Protein AF-A0A7V2S927-F1 (afdb_monomer_lite)

Foldseek 3Di:
DVVVVVVVVVVVVVVVVVVVVVVVVPPPQVQDDKDWDWDDDPFKIWIWIQHSNDIGGDDMDTDDPPPPDD

Radius of gyration: 24.21 Å; chains: 1; bounding box: 55×43×54 Å

pLDDT: mean 76.74, std 15.32, range [43.09, 93.75]

Secondary structure (DSSP, 8-state):
-HHHHHHHHHHHHHHHHHHHHHHHH-----TT--EEEEEE-SSEEEEEEEETTEEEEEEEEE--------

Sequence (70 aa):
MKSLIRLVFNLVIALLLLSCLNSFAAEEVDPGKETVYVMVEPYLITNFVKKNGRLGFLNTLPRIITTKAN

Structure (mmCIF, N/CA/C/O backbone):
data_AF-A0A7V2S927-F1
#
_entry.id   AF-A0A7V2S927-F1
#
loop_
_atom_site.group_PDB
_atom_site.id
_atom_site.type_symbol
_atom_site.label_atom_id
_atom_site.label_alt_id
_atom_site.label_comp_id
_atom_site.label_asym_id
_atom_site.label_entity_id
_atom_site.label_seq_id
_atom_site.pdbx_PDB_ins_code
_atom_site.Cartn_x
_atom_site.Cartn_y
_atom_site.Cartn_z
_atom_site.occupancy
_atom_site.B_iso_or_equiv
_atom_site.auth_seq_id
_atom_site.auth_comp_id
_atom_site.auth_asym_id
_atom_site.auth_atom_id
_atom_site.pdbx_PDB_model_num
ATOM 1 N N . MET A 1 1 ? 40.472 28.628 -18.838 1.00 60.88 1 MET A N 1
ATOM 2 C CA . MET A 1 1 ? 39.821 28.273 -17.550 1.00 60.88 1 MET A CA 1
ATOM 3 C C . MET A 1 1 ? 38.289 28.226 -17.615 1.00 60.88 1 MET A C 1
ATOM 5 O O . MET A 1 1 ? 37.724 27.273 -17.105 1.00 60.88 1 MET A O 1
ATOM 9 N N . LYS A 1 2 ? 37.598 29.165 -18.289 1.00 67.88 2 LYS A N 1
ATOM 10 C CA . LYS A 1 2 ? 36.117 29.160 -18.405 1.00 67.88 2 LYS A CA 1
ATOM 11 C C . LYS A 1 2 ? 35.521 27.931 -19.129 1.00 67.88 2 LYS A C 1
ATOM 13 O O . LYS A 1 2 ? 34.421 27.513 -18.794 1.00 67.88 2 LYS A O 1
ATOM 18 N N . SER A 1 3 ? 36.245 27.347 -20.092 1.00 74.00 3 SER A N 1
ATOM 19 C CA . SER A 1 3 ? 35.789 26.167 -20.855 1.00 74.00 3 SER A CA 1
ATOM 20 C C . SER A 1 3 ? 35.849 24.863 -20.041 1.00 74.00 3 SER A C 1
ATOM 22 O O . SER A 1 3 ? 34.907 24.077 -20.048 1.00 74.00 3 SER A O 1
ATOM 24 N N . LEU A 1 4 ? 36.912 24.681 -19.247 1.00 84.06 4 LEU A N 1
ATOM 25 C CA . LEU A 1 4 ? 37.109 23.480 -18.430 1.00 84.06 4 LEU A CA 1
ATOM 26 C C . LEU A 1 4 ? 36.045 23.345 -17.330 1.00 84.06 4 LEU A C 1
ATOM 28 O O . LEU A 1 4 ? 35.523 22.260 -17.108 1.00 84.06 4 LEU A O 1
ATOM 32 N N . ILE A 1 5 ? 35.665 24.457 -16.696 1.00 85.69 5 ILE A N 1
ATOM 33 C CA . ILE A 1 5 ? 34.633 24.465 -15.647 1.00 85.69 5 ILE A CA 1
ATOM 34 C C . ILE A 1 5 ? 33.272 24.031 -16.210 1.00 85.69 5 ILE A C 1
ATOM 36 O O . ILE A 1 5 ? 32.572 23.244 -15.582 1.00 85.69 5 ILE A O 1
ATOM 40 N N . ARG A 1 6 ? 32.916 24.486 -17.421 1.00 82.69 6 ARG A N 1
ATOM 41 C CA . ARG A 1 6 ? 31.671 24.070 -18.091 1.00 82.69 6 ARG A CA 1
ATOM 42 C C . ARG A 1 6 ? 31.675 22.580 -18.426 1.00 82.69 6 ARG A C 1
ATOM 44 O O . ARG A 1 6 ? 30.652 21.924 -18.270 1.00 82.69 6 ARG A O 1
ATOM 51 N N . LEU A 1 7 ? 32.822 22.047 -18.844 1.00 89.25 7 LEU A N 1
ATOM 52 C CA . LEU A 1 7 ? 32.972 20.625 -19.145 1.00 89.25 7 LEU A CA 1
ATOM 53 C C . LEU A 1 7 ? 32.794 19.758 -17.891 1.00 89.25 7 LEU A C 1
ATOM 55 O O . LEU A 1 7 ? 32.019 18.806 -17.914 1.00 89.25 7 LEU A O 1
ATOM 59 N N . VAL A 1 8 ? 33.457 20.121 -16.790 1.00 88.50 8 VAL A N 1
ATOM 60 C CA . VAL A 1 8 ? 33.345 19.399 -15.511 1.00 88.50 8 VAL A CA 1
ATOM 61 C C . VAL A 1 8 ? 31.917 19.468 -14.970 1.00 88.50 8 VAL A C 1
ATOM 63 O O . VAL A 1 8 ? 31.377 18.455 -14.539 1.00 88.50 8 VAL A O 1
ATOM 66 N N . PHE A 1 9 ? 31.266 20.630 -15.057 1.00 90.06 9 PHE A N 1
ATOM 67 C CA . PHE A 1 9 ? 29.881 20.796 -14.617 1.00 90.06 9 PHE A CA 1
ATOM 68 C C . PHE A 1 9 ? 28.905 19.900 -15.399 1.00 90.06 9 PHE A C 1
ATOM 70 O O . PHE A 1 9 ? 28.092 19.201 -14.798 1.00 90.06 9 PHE A O 1
ATOM 77 N N . ASN A 1 10 ? 29.035 19.845 -16.728 1.00 87.25 10 ASN A N 1
ATOM 78 C CA . ASN A 1 10 ? 28.208 18.972 -17.566 1.00 87.25 10 ASN A CA 1
ATOM 79 C C . ASN A 1 10 ? 28.461 17.482 -17.292 1.00 87.25 10 ASN A C 1
ATOM 81 O O . ASN A 1 10 ? 27.521 16.688 -17.308 1.00 87.25 10 ASN A O 1
ATOM 85 N N . LEU A 1 11 ? 29.709 17.103 -17.001 1.00 91.50 11 LEU A N 1
ATOM 86 C CA . LEU A 1 11 ? 30.064 15.726 -16.658 1.00 91.50 11 LEU A CA 1
ATOM 87 C C . LEU A 1 11 ? 29.436 15.292 -15.325 1.00 91.50 11 LEU A C 1
ATOM 89 O O . LEU A 1 11 ? 28.889 14.195 -15.236 1.00 91.50 11 LEU A O 1
ATOM 93 N N . VAL A 1 12 ? 29.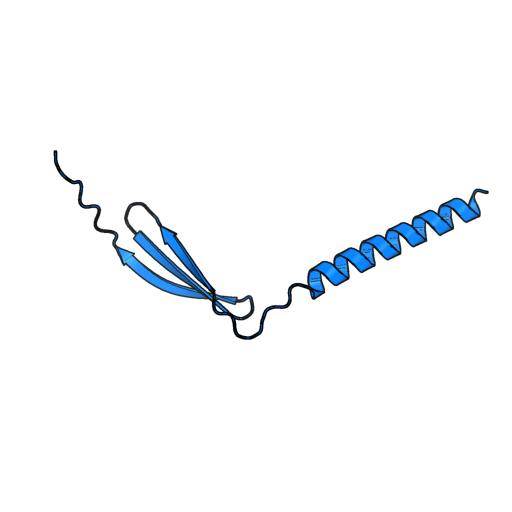460 16.163 -14.312 1.00 90.56 12 VAL A N 1
ATOM 94 C CA . VAL A 1 12 ? 28.825 15.901 -13.009 1.00 90.56 12 VAL A CA 1
ATOM 95 C C . VAL A 1 12 ? 27.315 15.724 -13.162 1.00 90.56 12 VAL A C 1
ATOM 97 O O . VAL A 1 12 ? 26.756 14.791 -12.592 1.00 90.56 12 VAL A O 1
ATOM 100 N N . ILE A 1 13 ? 26.656 16.557 -13.974 1.00 89.50 13 ILE A N 1
ATOM 101 C CA . ILE A 1 13 ? 25.216 16.425 -14.247 1.00 89.50 13 ILE A CA 1
ATOM 102 C C . ILE A 1 13 ? 24.904 15.092 -14.935 1.00 89.50 13 ILE A C 1
ATOM 104 O O . ILE A 1 13 ? 23.971 14.403 -14.529 1.00 89.50 13 ILE A O 1
ATOM 108 N N . ALA A 1 14 ? 25.690 14.699 -15.940 1.00 86.38 14 ALA A N 1
ATOM 109 C CA . ALA A 1 14 ? 25.490 13.433 -16.644 1.00 86.38 14 ALA A CA 1
ATOM 110 C C . ALA A 1 14 ? 25.643 12.220 -15.711 1.00 86.38 14 ALA A C 1
ATOM 112 O O . ALA A 1 14 ? 24.825 11.302 -15.752 1.00 86.38 14 ALA A O 1
ATOM 113 N N . 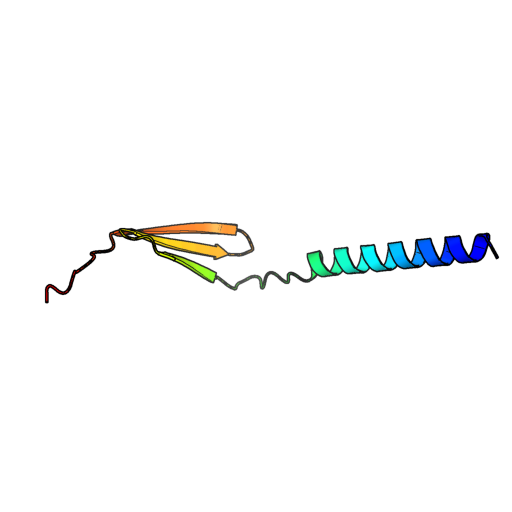LEU A 1 15 ? 26.647 12.240 -14.829 1.00 85.69 15 LEU A N 1
ATOM 114 C CA . LEU A 1 15 ? 26.859 11.197 -13.820 1.00 85.69 15 LEU A CA 1
ATOM 115 C C . LEU A 1 15 ? 25.715 11.141 -12.798 1.00 85.69 15 LEU A C 1
ATOM 117 O O . LEU A 1 15 ? 25.268 10.051 -12.436 1.00 85.69 15 LEU A O 1
ATOM 121 N N . LEU A 1 16 ? 25.202 12.296 -12.366 1.00 82.06 16 LEU A N 1
ATOM 122 C CA . LEU A 1 16 ? 24.065 12.371 -11.446 1.00 82.06 16 LEU A CA 1
ATOM 123 C C . LEU A 1 16 ? 22.794 11.782 -12.080 1.00 82.06 16 LEU A C 1
ATOM 125 O O . LEU A 1 16 ? 22.121 10.960 -11.464 1.00 82.06 16 LEU A O 1
ATOM 129 N N . LEU A 1 17 ? 22.508 12.139 -13.336 1.00 79.94 17 LEU A N 1
ATOM 130 C CA . LEU A 1 17 ? 21.370 11.605 -14.092 1.00 79.94 17 LEU A CA 1
ATOM 131 C C . LEU A 1 17 ? 21.481 10.091 -14.304 1.00 79.94 17 LEU A C 1
ATOM 133 O O . LEU A 1 17 ? 20.493 9.379 -14.138 1.00 79.94 17 LEU A O 1
ATOM 137 N N . LEU A 1 18 ? 22.681 9.587 -14.609 1.00 75.19 18 LEU A N 1
ATOM 138 C CA . LEU A 1 18 ? 22.930 8.152 -14.757 1.00 75.19 18 LEU A CA 1
ATOM 139 C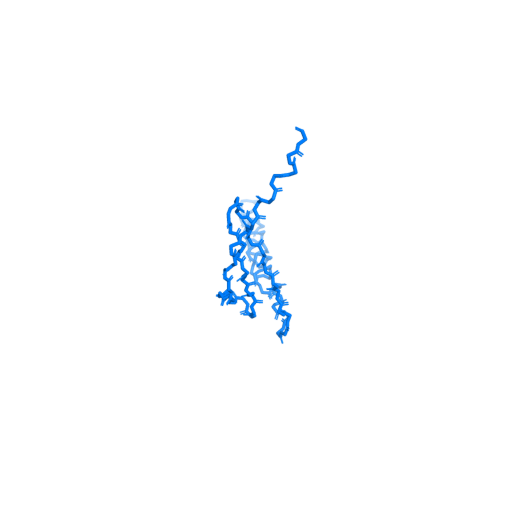 C . LEU A 1 18 ? 22.690 7.396 -13.440 1.00 75.19 18 LEU A C 1
ATOM 141 O O . LEU A 1 18 ? 22.112 6.313 -13.438 1.00 75.19 18 LEU A O 1
ATOM 145 N N . SER A 1 19 ? 23.079 7.996 -12.313 1.00 64.31 19 SER A N 1
ATOM 146 C CA . SER A 1 19 ? 22.857 7.438 -10.974 1.00 64.31 19 SER A CA 1
ATOM 147 C C . SER A 1 19 ? 21.366 7.382 -10.628 1.00 64.31 19 SER A C 1
ATOM 149 O O . SER A 1 19 ? 20.893 6.381 -10.099 1.00 64.31 19 SER A O 1
ATOM 151 N N . CYS A 1 20 ? 20.606 8.423 -10.986 1.00 65.06 20 CYS A N 1
ATOM 152 C CA . CYS A 1 20 ? 19.153 8.431 -10.833 1.00 65.06 20 CYS A CA 1
ATOM 153 C C . CYS A 1 20 ? 18.490 7.328 -11.668 1.00 65.06 20 CYS A C 1
ATOM 155 O O . CYS A 1 20 ? 17.670 6.589 -11.134 1.00 65.06 20 CYS A O 1
ATOM 157 N N . LEU A 1 21 ? 18.865 7.174 -12.943 1.00 61.22 21 LEU A N 1
ATOM 158 C CA . LEU A 1 21 ? 18.313 6.131 -13.818 1.00 61.22 21 LEU A CA 1
ATOM 159 C C . LEU A 1 21 ? 18.606 4.719 -13.295 1.00 61.22 21 LEU A C 1
ATOM 161 O O . LEU A 1 21 ? 17.720 3.868 -13.318 1.00 61.22 21 LEU A O 1
ATOM 165 N N . ASN A 1 22 ? 19.807 4.490 -12.760 1.00 56.84 22 ASN A N 1
ATOM 166 C CA . ASN A 1 22 ? 20.159 3.209 -12.152 1.00 56.84 22 ASN A CA 1
ATOM 167 C C . ASN A 1 22 ? 19.366 2.934 -10.863 1.00 56.84 22 ASN A C 1
ATOM 169 O O . ASN A 1 22 ? 18.976 1.794 -10.659 1.00 56.84 22 ASN A O 1
ATOM 173 N N . SER A 1 23 ? 19.045 3.937 -10.034 1.00 49.38 23 SER A N 1
ATOM 174 C CA . SER A 1 23 ? 18.164 3.741 -8.865 1.00 49.38 23 SER A CA 1
ATOM 175 C C . SER A 1 23 ? 16.722 3.387 -9.244 1.00 49.38 23 SER A C 1
ATOM 177 O O . SER A 1 23 ? 16.087 2.622 -8.527 1.00 49.38 23 SER A O 1
ATOM 179 N N . PHE A 1 24 ? 16.204 3.898 -10.368 1.00 53.22 24 PHE A N 1
ATOM 180 C CA . PHE A 1 24 ? 14.887 3.487 -10.880 1.00 53.22 24 PHE A CA 1
ATOM 181 C C . PHE A 1 24 ? 14.915 2.093 -11.525 1.00 53.22 24 PHE A C 1
ATOM 183 O O . PHE A 1 24 ? 13.912 1.389 -11.490 1.00 53.22 24 PHE A O 1
ATOM 190 N N . ALA A 1 25 ? 16.050 1.681 -12.100 1.00 50.91 25 ALA A N 1
ATOM 191 C CA . ALA A 1 25 ? 16.231 0.343 -12.669 1.00 50.91 25 ALA A CA 1
ATOM 192 C C . ALA A 1 25 ? 16.603 -0.729 -11.622 1.00 50.91 25 ALA A C 1
ATOM 194 O O . ALA A 1 25 ? 16.393 -1.911 -11.872 1.00 50.91 25 ALA A O 1
ATOM 195 N N . ALA A 1 26 ? 17.140 -0.325 -10.464 1.00 47.66 26 ALA A N 1
ATOM 196 C CA . ALA A 1 26 ? 17.560 -1.200 -9.365 1.00 47.66 26 ALA A CA 1
ATOM 197 C C . ALA A 1 26 ? 16.472 -1.441 -8.305 1.00 47.66 26 ALA A C 1
ATOM 199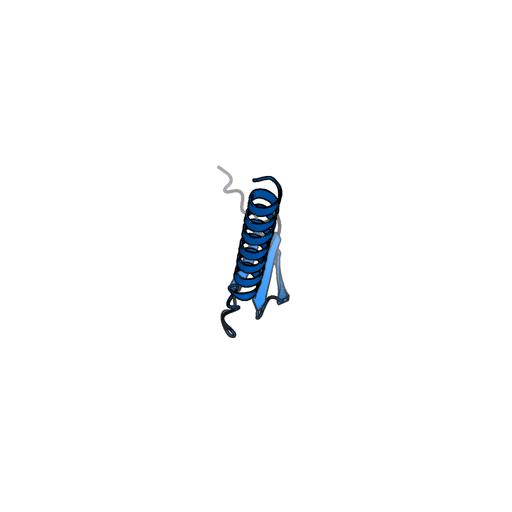 O O . ALA A 1 26 ? 16.724 -2.132 -7.316 1.00 47.66 26 ALA A O 1
ATOM 200 N N . GLU A 1 27 ? 15.245 -0.950 -8.514 1.00 48.62 27 GLU A N 1
ATOM 201 C CA . GLU A 1 27 ? 14.077 -1.643 -7.969 1.00 48.62 27 GLU A CA 1
ATOM 202 C C . GLU A 1 27 ? 13.936 -2.963 -8.747 1.00 48.62 27 GLU A C 1
ATOM 204 O O . GLU A 1 27 ? 13.098 -3.117 -9.636 1.00 48.62 27 GLU A O 1
ATOM 209 N N . GLU A 1 28 ? 14.813 -3.923 -8.435 1.00 50.16 28 GLU A N 1
ATOM 210 C CA . GLU A 1 28 ? 14.600 -5.330 -8.740 1.00 50.16 28 GLU A CA 1
ATOM 211 C C . GLU A 1 28 ? 13.306 -5.728 -8.031 1.00 50.16 28 GLU A C 1
ATOM 213 O O . GLU A 1 28 ? 13.262 -6.101 -6.857 1.00 50.16 28 GLU A O 1
ATOM 218 N N . VAL A 1 29 ? 12.204 -5.564 -8.758 1.00 55.56 29 VAL A N 1
ATOM 219 C CA . VAL A 1 29 ? 10.942 -6.232 -8.502 1.00 55.56 29 VAL A CA 1
ATOM 220 C C . VAL A 1 29 ? 11.258 -7.709 -8.626 1.00 55.56 29 VAL A C 1
ATOM 222 O O . VAL A 1 29 ? 11.189 -8.268 -9.716 1.00 55.56 29 VAL A O 1
ATOM 225 N N . ASP A 1 30 ? 11.662 -8.306 -7.509 1.00 53.69 30 ASP A N 1
ATOM 226 C CA . ASP A 1 30 ? 11.831 -9.740 -7.350 1.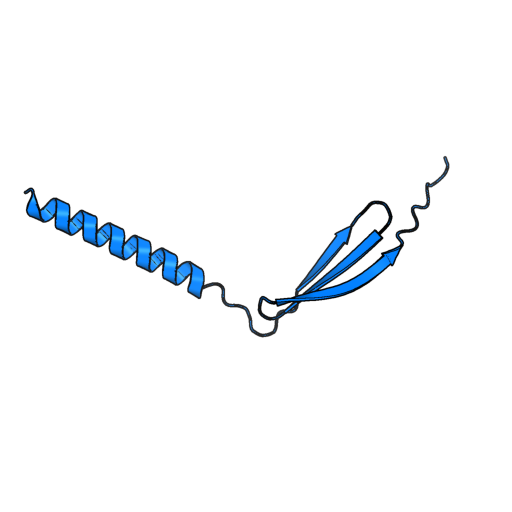00 53.69 30 ASP A CA 1
ATOM 227 C C . ASP A 1 30 ? 10.551 -10.401 -7.901 1.00 53.69 30 ASP A C 1
ATOM 229 O O . ASP A 1 30 ? 9.470 -10.221 -7.312 1.00 53.69 30 ASP A O 1
ATOM 233 N N . PRO A 1 31 ? 10.602 -11.028 -9.096 1.00 56.34 31 PRO A N 1
ATOM 234 C CA . PRO A 1 31 ? 9.422 -11.372 -9.881 1.00 56.34 31 PRO A CA 1
ATOM 235 C C . PRO A 1 31 ? 8.781 -12.622 -9.281 1.00 56.34 31 PRO A C 1
ATOM 237 O O . PRO A 1 31 ? 8.878 -13.727 -9.803 1.00 56.34 31 PRO A O 1
ATOM 240 N N . GLY A 1 32 ? 8.154 -12.457 -8.124 1.00 59.06 32 GLY A N 1
ATOM 241 C CA . GLY A 1 32 ? 7.644 -13.564 -7.324 1.00 59.06 32 GLY A CA 1
ATOM 242 C C . GLY A 1 32 ? 7.366 -13.215 -5.868 1.00 59.06 32 GLY A C 1
ATOM 243 O O . GLY A 1 32 ? 6.609 -13.940 -5.223 1.00 59.06 32 GLY A O 1
ATOM 244 N N . LYS A 1 33 ? 7.903 -12.106 -5.342 1.00 68.62 33 LYS A N 1
ATOM 245 C CA . LYS A 1 33 ? 7.679 -11.741 -3.941 1.00 68.62 33 LYS A CA 1
ATOM 246 C C . LYS A 1 33 ? 6.333 -11.047 -3.763 1.00 68.62 33 LYS A C 1
ATOM 248 O O . LYS A 1 33 ? 6.174 -9.844 -3.964 1.00 68.62 33 LYS A O 1
ATOM 253 N N . GLU A 1 34 ? 5.345 -11.839 -3.381 1.00 82.88 34 GLU A N 1
ATOM 254 C CA . GLU A 1 34 ? 4.044 -11.348 -2.954 1.00 82.88 34 GLU A CA 1
ATOM 255 C C . GLU A 1 34 ? 4.173 -10.707 -1.567 1.00 82.88 34 GLU A C 1
ATOM 257 O O . GLU A 1 34 ? 4.636 -11.338 -0.619 1.00 82.88 34 GLU A O 1
ATOM 262 N N . THR A 1 35 ? 3.806 -9.430 -1.448 1.00 85.75 35 THR A N 1
ATOM 263 C CA . THR A 1 35 ? 3.780 -8.723 -0.158 1.00 85.75 35 THR A CA 1
ATOM 264 C C . THR A 1 35 ? 2.341 -8.430 0.228 1.00 85.75 35 THR A C 1
ATOM 266 O O . THR A 1 35 ? 1.625 -7.775 -0.528 1.00 85.75 35 THR A O 1
ATOM 269 N N . VAL A 1 36 ? 1.921 -8.877 1.411 1.00 89.56 36 VAL A N 1
ATOM 270 C CA . VAL A 1 36 ? 0.598 -8.558 1.960 1.00 89.56 36 VAL A CA 1
ATOM 271 C C . VAL A 1 36 ? 0.705 -7.321 2.848 1.00 89.56 36 VAL A C 1
ATOM 273 O O . VAL A 1 36 ? 1.519 -7.275 3.767 1.00 89.56 36 VAL A O 1
ATOM 276 N N . TYR A 1 37 ? -0.126 -6.320 2.572 1.00 90.81 37 TYR A N 1
ATOM 277 C CA . TYR A 1 37 ? -0.269 -5.104 3.369 1.00 90.81 37 TYR A CA 1
ATOM 278 C C . TYR A 1 37 ? -1.585 -5.163 4.136 1.00 90.81 37 TYR A C 1
ATOM 280 O O . TYR A 1 37 ? -2.618 -5.520 3.573 1.00 90.81 37 TYR A O 1
ATOM 288 N N . VAL A 1 38 ? -1.559 -4.773 5.408 1.00 91.06 38 VAL A N 1
ATOM 289 C CA . VAL A 1 38 ? -2.743 -4.754 6.272 1.00 91.06 38 VAL A CA 1
ATOM 290 C C . VAL A 1 38 ? -2.993 -3.323 6.726 1.00 91.06 38 VAL A C 1
ATOM 292 O O . VAL A 1 38 ? -2.153 -2.726 7.397 1.00 91.06 38 VAL A O 1
ATOM 295 N N . MET A 1 39 ? -4.150 -2.773 6.366 1.00 91.62 39 MET A N 1
ATOM 296 C CA . MET A 1 39 ? -4.633 -1.492 6.870 1.00 91.62 39 MET A CA 1
ATOM 297 C C . MET A 1 39 ? -5.593 -1.748 8.029 1.00 91.62 39 MET A C 1
ATOM 299 O O . MET A 1 39 ? -6.608 -2.426 7.864 1.00 91.62 39 MET A O 1
ATOM 303 N N . VAL A 1 40 ? -5.258 -1.215 9.204 1.00 88.88 40 VAL A N 1
ATOM 304 C CA . VAL A 1 40 ? -6.050 -1.375 10.427 1.00 88.88 40 VAL A CA 1
ATOM 305 C C . VAL A 1 40 ? -6.758 -0.065 10.736 1.00 88.88 40 VAL A C 1
ATOM 307 O O . VAL A 1 40 ? -6.131 0.914 11.133 1.00 88.88 40 VAL A O 1
ATOM 310 N N . GLU A 1 41 ? -8.074 -0.069 10.590 1.00 86.81 41 GLU A N 1
ATOM 311 C CA . GLU A 1 41 ? -8.966 1.007 11.007 1.00 86.81 41 GLU A CA 1
ATOM 312 C C . GLU A 1 41 ? -9.663 0.618 12.325 1.00 86.81 41 GLU A C 1
ATOM 314 O O . GLU A 1 41 ? -9.594 -0.543 12.754 1.00 86.81 41 GLU A O 1
ATOM 319 N N . PRO A 1 42 ? -10.341 1.557 13.011 1.00 83.56 42 PRO A N 1
ATOM 320 C CA . PRO A 1 42 ? -11.037 1.246 14.258 1.00 83.56 42 PRO A CA 1
ATOM 321 C C . PRO A 1 42 ? -12.015 0.067 14.127 1.00 83.56 42 PRO A C 1
ATOM 323 O O . PRO A 1 42 ? -11.989 -0.839 14.956 1.00 83.56 42 PRO A O 1
ATOM 326 N N . TYR A 1 43 ? -12.807 0.026 13.052 1.00 85.19 43 TYR A N 1
ATOM 327 C CA . TYR A 1 43 ? -13.870 -0.970 12.855 1.00 85.19 43 TYR A CA 1
ATOM 328 C C . TYR A 1 43 ? -13.606 -1.959 11.721 1.00 85.19 43 TYR A C 1
ATOM 330 O O . TYR A 1 43 ? -14.420 -2.854 11.499 1.00 85.19 43 TYR A O 1
ATOM 338 N N . LEU A 1 44 ? -12.503 -1.812 10.989 1.00 88.56 44 LEU A N 1
ATOM 339 C CA . LEU A 1 44 ? -12.229 -2.582 9.780 1.00 88.56 44 LEU A CA 1
ATOM 340 C C . LEU A 1 44 ? -10.758 -2.982 9.720 1.00 88.56 44 LEU A C 1
ATOM 342 O O . LEU A 1 44 ? -9.868 -2.246 10.141 1.00 88.56 44 LEU A O 1
ATOM 346 N N . ILE A 1 45 ? -10.506 -4.160 9.166 1.00 90.88 45 ILE A N 1
ATOM 347 C CA . ILE A 1 45 ? -9.179 -4.600 8.750 1.00 90.88 45 ILE A CA 1
ATOM 348 C C . ILE A 1 45 ? -9.265 -4.870 7.258 1.00 90.88 45 ILE A C 1
ATOM 350 O O . ILE A 1 45 ? -10.058 -5.713 6.838 1.00 90.88 45 ILE A O 1
ATOM 354 N N . THR A 1 46 ? -8.461 -4.168 6.467 1.00 93.50 46 THR A N 1
ATOM 355 C CA . THR A 1 46 ? -8.407 -4.359 5.016 1.00 93.50 46 THR A CA 1
ATOM 356 C C . THR A 1 46 ? -7.055 -4.922 4.614 1.00 93.50 46 THR A C 1
ATOM 358 O O . THR A 1 46 ? -6.016 -4.342 4.928 1.00 93.50 46 THR A O 1
ATOM 361 N N . ASN A 1 47 ? -7.074 -6.045 3.901 1.00 93.25 47 ASN A N 1
ATOM 362 C CA . ASN A 1 47 ? -5.883 -6.705 3.390 1.00 93.25 47 ASN A CA 1
ATOM 363 C C . ASN A 1 47 ? -5.703 -6.386 1.902 1.00 93.25 47 ASN A C 1
ATOM 365 O O . ASN A 1 47 ? -6.620 -6.549 1.091 1.00 93.25 47 ASN A O 1
ATOM 369 N N . PHE A 1 48 ? -4.491 -5.987 1.538 1.00 93.75 48 PHE A N 1
ATOM 370 C CA . PHE A 1 48 ? -4.061 -5.736 0.169 1.00 93.75 48 PHE A CA 1
ATOM 371 C C . PHE A 1 48 ? -2.880 -6.637 -0.175 1.00 93.75 48 PHE A C 1
ATOM 373 O O . PHE A 1 48 ? -2.091 -7.007 0.691 1.00 93.75 48 PHE A O 1
ATOM 380 N N . VAL A 1 49 ? -2.717 -6.946 -1.453 1.00 91.81 49 VAL A N 1
ATOM 381 C CA . VAL A 1 49 ? -1.589 -7.719 -1.972 1.00 91.81 49 VAL A CA 1
ATOM 382 C C . VAL A 1 49 ? -0.830 -6.892 -2.998 1.00 91.81 49 VAL A C 1
ATOM 384 O O . VAL A 1 49 ? -1.425 -6.386 -3.942 1.00 91.81 49 VAL A O 1
ATOM 387 N N . LYS A 1 50 ? 0.486 -6.743 -2.854 1.00 88.31 50 LYS A N 1
ATOM 388 C CA . LYS A 1 50 ? 1.347 -6.195 -3.908 1.00 88.31 50 LYS A CA 1
ATOM 389 C C . LYS A 1 50 ? 2.088 -7.342 -4.573 1.00 88.31 50 LYS A C 1
ATOM 391 O O . LYS A 1 50 ? 2.865 -8.041 -3.923 1.00 88.31 50 LYS A O 1
ATOM 396 N N . LYS A 1 51 ? 1.867 -7.506 -5.875 1.00 85.56 51 LYS A N 1
ATOM 397 C CA . LYS A 1 51 ? 2.551 -8.491 -6.716 1.00 85.56 51 LYS A CA 1
ATOM 398 C C . LYS A 1 51 ? 3.047 -7.810 -7.981 1.00 85.56 51 LYS A C 1
ATOM 400 O O . LYS A 1 51 ? 2.269 -7.167 -8.681 1.00 85.56 51 LYS A O 1
ATOM 405 N N . ASN A 1 52 ? 4.341 -7.939 -8.270 1.00 85.19 52 ASN A N 1
ATOM 406 C CA . ASN A 1 52 ? 4.985 -7.344 -9.447 1.00 85.19 52 ASN A CA 1
ATOM 407 C C . ASN A 1 52 ? 4.682 -5.838 -9.599 1.00 85.19 52 ASN A C 1
ATOM 409 O O . ASN A 1 52 ? 4.270 -5.375 -10.661 1.00 85.19 52 ASN A O 1
ATOM 413 N N . GLY A 1 53 ? 4.772 -5.088 -8.495 1.00 80.81 53 GLY A N 1
ATOM 414 C CA . GLY A 1 53 ? 4.478 -3.650 -8.471 1.00 80.81 53 GLY A CA 1
ATOM 415 C C . GLY A 1 53 ? 2.990 -3.273 -8.531 1.00 80.81 53 GLY A C 1
ATOM 416 O O . GLY A 1 53 ? 2.663 -2.113 -8.300 1.00 80.81 53 GLY A O 1
ATOM 417 N N . ARG A 1 54 ? 2.074 -4.221 -8.771 1.00 83.19 54 ARG A N 1
ATOM 418 C CA . ARG A 1 54 ? 0.624 -3.977 -8.800 1.00 83.19 54 ARG A CA 1
ATOM 419 C C . ARG A 1 54 ? 0.002 -4.248 -7.440 1.00 83.19 54 ARG A C 1
ATOM 421 O O . ARG A 1 54 ? 0.228 -5.313 -6.870 1.00 83.19 54 ARG A O 1
ATOM 428 N N . LEU A 1 55 ? -0.792 -3.301 -6.948 1.00 87.50 55 LEU A N 1
ATOM 429 C CA . LEU A 1 55 ? -1.585 -3.461 -5.733 1.00 87.50 55 LEU A CA 1
ATOM 430 C C . LEU A 1 55 ? -2.962 -4.038 -6.086 1.00 87.50 55 LEU A C 1
ATOM 432 O O . LEU A 1 55 ? -3.661 -3.506 -6.946 1.00 87.50 55 LEU A O 1
ATOM 436 N N . GLY A 1 56 ? -3.337 -5.122 -5.423 1.00 89.88 56 GLY A N 1
ATOM 437 C CA . GLY A 1 56 ? -4.641 -5.763 -5.490 1.00 89.88 56 GLY A CA 1
ATOM 438 C C . GLY A 1 56 ? -5.333 -5.733 -4.131 1.00 89.88 56 GLY A C 1
ATOM 439 O O . GLY A 1 56 ? -4.690 -5.697 -3.082 1.00 89.88 56 GLY A O 1
ATOM 440 N N . PHE A 1 57 ? -6.659 -5.754 -4.160 1.00 90.94 57 PHE A N 1
ATOM 441 C CA . PHE A 1 57 ? -7.499 -5.885 -2.975 1.00 90.94 57 PHE A CA 1
ATOM 442 C C . PHE A 1 57 ? -7.758 -7.369 -2.690 1.00 90.94 57 PHE A C 1
ATOM 444 O O . PHE A 1 57 ? -8.106 -8.104 -3.613 1.00 90.94 57 PHE A O 1
ATOM 451 N N . LEU A 1 58 ? -7.593 -7.807 -1.437 1.00 90.12 58 LEU A N 1
ATOM 452 C CA . LEU A 1 58 ? -7.908 -9.180 -1.027 1.00 90.12 58 LEU A CA 1
ATOM 453 C C . LEU A 1 58 ? -9.279 -9.253 -0.356 1.00 90.12 58 LEU A C 1
ATOM 455 O O . LEU A 1 58 ? -10.187 -9.900 -0.870 1.00 90.12 58 LEU A O 1
ATOM 459 N N . ASN A 1 59 ? -9.424 -8.619 0.808 1.00 90.06 59 ASN A N 1
ATOM 460 C CA . ASN A 1 59 ? -10.669 -8.604 1.568 1.00 90.06 59 ASN A CA 1
ATOM 461 C C . ASN A 1 59 ? -10.681 -7.492 2.626 1.00 90.06 59 ASN A C 1
ATOM 463 O O . ASN A 1 59 ? -9.645 -6.931 2.987 1.00 90.06 59 ASN A O 1
ATOM 467 N N . THR A 1 60 ? -11.877 -7.231 3.154 1.00 92.00 60 THR A N 1
ATOM 468 C CA . THR A 1 60 ? -12.102 -6.389 4.329 1.00 92.00 60 THR A CA 1
ATOM 469 C C . THR A 1 60 ? -12.914 -7.180 5.346 1.00 92.00 60 THR A C 1
ATOM 471 O O . THR A 1 60 ? -13.932 -7.779 4.999 1.00 92.00 60 THR A O 1
ATOM 474 N N . LEU A 1 61 ? -12.465 -7.192 6.599 1.00 87.44 61 LEU A N 1
ATOM 475 C CA . LEU A 1 61 ? -13.131 -7.861 7.712 1.00 87.44 61 LEU A CA 1
ATOM 476 C C . LEU A 1 61 ? -13.561 -6.828 8.761 1.00 87.44 61 LEU A C 1
ATOM 478 O O . LEU A 1 61 ? -12.774 -5.930 9.079 1.00 87.44 61 LEU A O 1
ATOM 482 N N . PRO A 1 62 ? -14.771 -6.946 9.337 1.00 86.19 62 PRO A N 1
ATOM 483 C CA . PRO A 1 62 ? -15.158 -6.126 10.473 1.00 86.19 62 PRO A CA 1
ATOM 484 C C . PRO A 1 62 ? -14.280 -6.467 11.677 1.00 86.19 62 PRO A C 1
ATOM 486 O O . PRO A 1 62 ? -14.119 -7.630 12.054 1.00 86.19 62 PRO A O 1
ATOM 489 N N . ARG A 1 63 ? -13.722 -5.438 12.308 1.00 76.81 63 ARG A N 1
ATOM 490 C CA . ARG A 1 63 ? -13.001 -5.569 13.566 1.00 76.81 63 ARG A CA 1
ATOM 491 C C . ARG A 1 63 ? -14.001 -5.472 14.707 1.00 76.81 63 ARG A C 1
ATOM 493 O O . ARG A 1 63 ? -14.519 -4.398 15.005 1.00 76.81 63 ARG A O 1
ATOM 500 N N . ILE A 1 64 ? -14.245 -6.594 15.374 1.00 71.75 64 ILE A N 1
ATOM 501 C CA . ILE A 1 64 ? -14.993 -6.597 16.631 1.00 71.75 64 ILE A CA 1
ATOM 502 C C . ILE A 1 64 ? -14.079 -5.989 17.699 1.00 71.75 64 ILE A C 1
ATOM 504 O O . ILE A 1 64 ? -13.129 -6.624 18.156 1.00 71.75 64 ILE A O 1
ATOM 508 N N . ILE A 1 65 ? -14.342 -4.737 18.082 1.00 61.59 65 ILE A N 1
ATOM 509 C CA . ILE A 1 65 ? -13.723 -4.137 19.264 1.00 61.59 65 ILE A CA 1
ATOM 510 C C . ILE A 1 65 ? -14.430 -4.741 20.475 1.00 61.59 65 ILE A C 1
ATOM 512 O O . ILE A 1 65 ? -15.483 -4.269 20.896 1.00 61.59 65 ILE A O 1
ATOM 516 N N . THR A 1 66 ? -13.860 -5.797 21.047 1.00 58.84 66 THR A N 1
ATOM 517 C CA . THR A 1 66 ? -14.239 -6.201 22.398 1.00 58.84 66 THR A CA 1
ATOM 518 C C . THR A 1 66 ? -13.602 -5.195 23.348 1.00 58.84 66 THR A C 1
ATOM 520 O O . THR A 1 66 ? -12.405 -5.276 23.637 1.00 58.84 66 THR A O 1
ATOM 523 N N . THR A 1 67 ? -14.363 -4.208 23.816 1.00 56.34 67 THR A N 1
ATOM 524 C CA . THR A 1 67 ? -13.952 -3.489 25.018 1.00 56.34 67 THR A CA 1
ATOM 525 C C . THR A 1 67 ? -13.942 -4.524 26.135 1.00 56.34 67 THR A C 1
ATOM 527 O O . THR A 1 67 ? -14.964 -5.126 26.459 1.00 56.34 67 THR A O 1
ATOM 530 N N . LYS A 1 68 ? -12.766 -4.809 26.697 1.00 55.88 68 LYS A N 1
ATOM 531 C CA . LYS A 1 68 ? -12.714 -5.504 27.978 1.00 55.88 68 LYS A CA 1
ATOM 532 C C . LYS A 1 68 ? -13.307 -4.518 28.982 1.00 55.88 68 LYS A C 1
ATOM 534 O O . LYS A 1 68 ? -12.622 -3.582 29.382 1.00 55.88 68 LYS A O 1
ATOM 539 N N . ALA A 1 69 ? -14.602 -4.653 29.260 1.00 50.78 69 ALA A N 1
ATOM 540 C CA . ALA A 1 69 ? -15.259 -3.905 30.317 1.00 50.78 69 ALA A CA 1
ATOM 541 C C . ALA A 1 69 ? -14.544 -4.271 31.621 1.00 50.78 69 ALA A C 1
ATOM 543 O O . ALA A 1 69 ? -14.480 -5.448 31.981 1.00 50.78 69 ALA A O 1
ATOM 544 N N . ASN A 1 70 ? -13.921 -3.274 32.236 1.00 43.09 70 ASN A 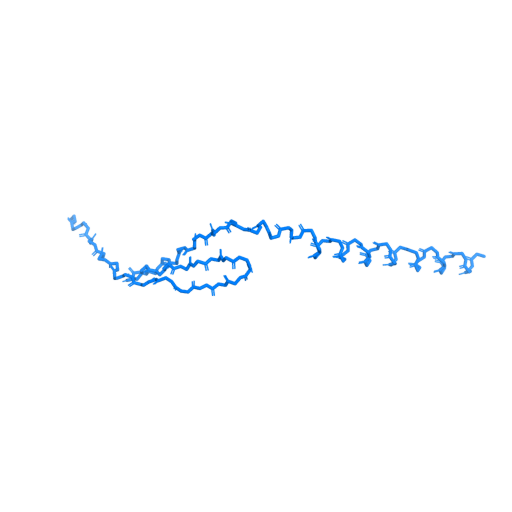N 1
ATOM 545 C CA . ASN A 1 70 ? -13.338 -3.355 33.565 1.00 43.09 70 ASN A CA 1
ATOM 546 C C . ASN A 1 70 ? -14.167 -2.446 34.464 1.00 43.09 70 ASN A C 1
ATOM 548 O O . ASN A 1 70 ? -14.456 -1.320 33.995 1.00 43.09 70 ASN A O 1
#